Protein AF-A0A914S171-F1 (afdb_monomer_lite)

Structure (mmCIF, N/CA/C/O backbone):
data_AF-A0A914S171-F1
#
_entry.id   AF-A0A914S171-F1
#
loop_
_atom_site.group_PDB
_atom_site.id
_atom_site.type_symbol
_atom_site.label_atom_id
_atom_site.label_alt_id
_atom_site.label_comp_id
_atom_site.label_asym_id
_atom_site.label_entity_id
_atom_site.label_seq_id
_atom_site.pdbx_PDB_ins_code
_atom_site.Cartn_x
_atom_site.Cartn_y
_atom_site.Cartn_z
_atom_site.occupancy
_atom_site.B_iso_or_equiv
_atom_site.auth_seq_id
_atom_site.auth_comp_id
_atom_site.auth_asym_id
_atom_site.auth_atom_id
_atom_site.pdbx_PDB_model_num
ATOM 1 N N . MET A 1 1 ? 25.342 -2.230 -11.458 1.00 39.28 1 MET A N 1
ATOM 2 C CA . MET A 1 1 ? 24.201 -2.025 -12.375 1.00 39.28 1 MET A CA 1
ATOM 3 C C . MET A 1 1 ? 23.017 -2.812 -11.815 1.00 39.28 1 MET A C 1
ATOM 5 O O . MET A 1 1 ? 22.839 -3.967 -12.164 1.00 39.28 1 MET A O 1
ATOM 9 N N . ARG A 1 2 ? 22.298 -2.258 -10.825 1.00 46.03 2 ARG A N 1
ATOM 10 C CA . ARG A 1 2 ? 21.088 -2.887 -10.265 1.00 46.03 2 ARG A CA 1
ATOM 11 C C . ARG A 1 2 ? 19.935 -2.509 -11.195 1.00 46.03 2 ARG A C 1
ATOM 13 O O . ARG A 1 2 ? 19.650 -1.323 -11.334 1.00 46.03 2 ARG A O 1
ATOM 20 N N . SER A 1 3 ? 19.367 -3.489 -11.896 1.00 41.72 3 SER A N 1
ATOM 21 C CA . SER A 1 3 ? 18.228 -3.268 -12.790 1.00 41.72 3 SER A CA 1
ATOM 22 C C . SER A 1 3 ? 17.075 -2.630 -12.027 1.00 41.72 3 SER A C 1
ATOM 24 O O . SER A 1 3 ? 16.603 -3.155 -11.026 1.00 41.72 3 SER A O 1
ATOM 26 N N . ILE A 1 4 ? 16.614 -1.506 -12.557 1.00 50.12 4 ILE A N 1
ATOM 27 C CA . ILE A 1 4 ? 15.527 -0.649 -12.074 1.00 50.12 4 ILE A CA 1
ATOM 28 C C . ILE A 1 4 ? 14.141 -1.250 -12.371 1.00 50.12 4 ILE A C 1
ATOM 30 O O . ILE A 1 4 ? 13.164 -0.527 -12.526 1.00 50.12 4 ILE A O 1
ATOM 34 N N . ASN A 1 5 ? 14.025 -2.579 -12.428 1.00 49.31 5 ASN A N 1
ATOM 35 C CA . ASN A 1 5 ? 12.735 -3.262 -12.556 1.00 49.31 5 ASN A CA 1
ATOM 36 C C . ASN A 1 5 ? 12.108 -3.452 -11.170 1.00 49.31 5 ASN A C 1
ATOM 38 O O . ASN A 1 5 ? 11.698 -4.550 -10.808 1.00 49.31 5 ASN A O 1
ATOM 42 N N . ASN A 1 6 ? 12.102 -2.388 -10.365 1.00 61.22 6 ASN A N 1
ATOM 43 C CA . ASN A 1 6 ? 11.482 -2.398 -9.051 1.00 61.22 6 ASN A CA 1
ATOM 44 C C . ASN A 1 6 ? 9.987 -2.162 -9.267 1.00 61.22 6 ASN A C 1
ATOM 46 O O . ASN A 1 6 ? 9.527 -1.029 -9.422 1.00 61.22 6 ASN A O 1
ATOM 50 N N . VAL A 1 7 ? 9.260 -3.259 -9.436 1.00 63.19 7 VAL A N 1
ATOM 51 C CA . VAL A 1 7 ? 7.812 -3.254 -9.574 1.00 63.19 7 VAL A CA 1
ATOM 52 C C . VAL A 1 7 ? 7.213 -2.724 -8.261 1.00 63.19 7 VAL A C 1
ATOM 54 O O . VAL A 1 7 ? 7.466 -3.297 -7.205 1.00 63.19 7 VAL A O 1
ATOM 57 N N . PRO A 1 8 ? 6.461 -1.612 -8.276 1.00 84.94 8 PRO A N 1
ATOM 58 C CA . PRO A 1 8 ? 6.005 -0.999 -7.036 1.00 84.94 8 PRO A CA 1
ATOM 59 C C . PRO A 1 8 ? 4.866 -1.787 -6.398 1.00 84.94 8 PRO A C 1
ATOM 61 O O . PRO A 1 8 ? 3.868 -2.097 -7.051 1.00 8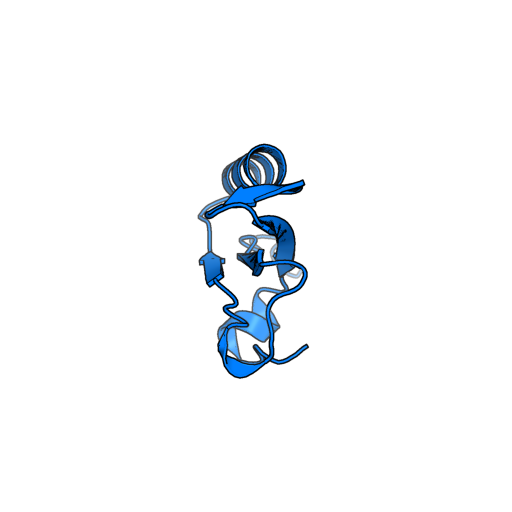4.94 8 PRO A O 1
ATOM 64 N N . VAL A 1 9 ? 4.997 -2.031 -5.096 1.00 87.38 9 VAL A N 1
ATOM 65 C CA . VAL A 1 9 ? 3.924 -2.525 -4.232 1.00 87.38 9 VAL A CA 1
ATOM 66 C C . VAL A 1 9 ? 3.215 -1.321 -3.616 1.00 87.38 9 VAL A C 1
ATOM 68 O O . VAL A 1 9 ? 3.866 -0.387 -3.147 1.00 87.38 9 VAL A O 1
ATOM 71 N N . VAL A 1 10 ? 1.883 -1.316 -3.600 1.00 92.69 10 VAL A N 1
ATOM 72 C CA . VAL A 1 10 ? 1.091 -0.331 -2.846 1.00 92.69 10 VAL A CA 1
ATOM 73 C C . VAL A 1 10 ? 0.466 -1.024 -1.644 1.00 92.69 10 VAL A C 1
ATOM 75 O O . VAL A 1 10 ? -0.229 -2.024 -1.794 1.00 92.69 10 VAL A O 1
ATOM 78 N N . CYS A 1 11 ? 0.705 -0.477 -0.457 1.00 94.06 11 CYS A N 1
ATOM 79 C CA . CYS A 1 11 ? 0.032 -0.857 0.777 1.00 94.06 11 CYS A CA 1
ATOM 80 C C . CYS A 1 11 ? -1.162 0.075 1.014 1.00 94.06 11 CYS A C 1
ATOM 82 O O . CYS A 1 11 ? -1.012 1.298 0.952 1.00 94.06 11 CYS A O 1
ATOM 84 N N . ILE A 1 12 ? -2.334 -0.501 1.275 1.00 93.94 12 ILE A N 1
ATOM 85 C CA . ILE A 1 12 ? -3.584 0.199 1.577 1.00 93.94 12 ILE A CA 1
ATOM 86 C C . ILE A 1 12 ? -3.993 -0.143 3.007 1.00 93.94 12 ILE A C 1
ATOM 88 O O . ILE A 1 12 ? -4.018 -1.314 3.387 1.00 93.94 12 ILE A O 1
ATOM 92 N N . GLN A 1 13 ? -4.322 0.882 3.789 1.00 93.69 13 GLN A N 1
ATOM 93 C CA . GLN A 1 13 ? -4.645 0.764 5.208 1.00 93.69 13 GLN A CA 1
ATOM 94 C C . GLN A 1 13 ? -5.864 1.622 5.551 1.00 93.69 13 GLN A C 1
ATOM 96 O O . GLN A 1 13 ? -6.010 2.733 5.034 1.00 93.69 13 GLN A O 1
ATOM 101 N N . LEU A 1 14 ? -6.720 1.135 6.450 1.00 92.19 14 LEU A N 1
ATOM 102 C CA . LEU A 1 14 ? -7.787 1.948 7.036 1.00 92.19 14 LEU A CA 1
ATOM 103 C C . LEU A 1 14 ? -7.204 2.857 8.117 1.00 92.19 14 LEU A C 1
ATOM 105 O O . LEU A 1 14 ? -6.485 2.404 9.005 1.00 92.19 14 LEU A O 1
ATOM 109 N N . LEU A 1 15 ? -7.534 4.143 8.057 1.00 88.75 15 LEU A N 1
ATOM 110 C CA . LEU A 1 15 ? -7.206 5.075 9.127 1.00 88.75 15 LEU A CA 1
ATOM 111 C C . LEU A 1 15 ? -8.189 4.901 10.287 1.00 88.75 15 LEU A C 1
ATOM 113 O O . LEU A 1 15 ? -9.373 4.633 10.077 1.00 88.75 15 LEU A O 1
ATOM 117 N N . HIS A 1 16 ? -7.688 5.101 11.507 1.00 87.62 16 HIS A N 1
ATOM 118 C CA . HIS A 1 16 ? -8.470 5.035 12.748 1.00 87.62 16 HIS A CA 1
ATOM 119 C C . HIS A 1 16 ? -9.133 3.671 13.024 1.00 87.62 16 HIS A C 1
ATOM 121 O O . HIS A 1 16 ? -10.103 3.609 13.776 1.00 87.62 16 HIS A O 1
ATOM 127 N N . ALA A 1 17 ? -8.637 2.588 12.419 1.00 85.31 17 ALA A N 1
ATOM 128 C CA . ALA A 1 17 ? -9.019 1.233 12.805 1.00 85.31 17 ALA A CA 1
ATOM 129 C C . ALA A 1 17 ? -8.363 0.860 14.147 1.00 85.31 17 ALA A C 1
ATOM 131 O O . ALA A 1 17 ? -7.237 1.291 14.405 1.00 85.31 17 ALA A O 1
ATOM 132 N N . SER A 1 18 ? -9.057 0.083 14.987 1.00 88.12 18 SER A N 1
ATOM 133 C CA . SER A 1 18 ? -8.407 -0.578 16.127 1.00 88.12 18 SER A CA 1
ATOM 134 C C . SER A 1 18 ? -7.458 -1.666 15.627 1.00 88.12 18 SER A C 1
ATOM 136 O O . SER A 1 18 ? -7.548 -2.069 14.467 1.00 88.12 18 SER A O 1
ATOM 138 N N . ASP A 1 19 ? -6.575 -2.167 16.487 1.00 84.38 19 ASP A N 1
ATOM 139 C CA . ASP A 1 19 ? -5.627 -3.222 16.116 1.00 84.38 19 ASP A CA 1
ATOM 140 C C . ASP A 1 19 ? -6.346 -4.491 15.623 1.00 84.38 19 ASP A C 1
ATOM 142 O O . ASP A 1 19 ? -5.896 -5.128 14.673 1.00 84.38 19 ASP A O 1
ATOM 146 N N . GLU A 1 20 ? -7.513 -4.817 16.189 1.00 84.88 20 GLU A N 1
ATOM 147 C CA . GLU A 1 20 ? -8.341 -5.953 15.762 1.00 84.88 20 GLU A CA 1
ATOM 148 C C . GLU A 1 20 ? -8.964 -5.756 14.371 1.00 84.88 20 GLU A C 1
ATOM 150 O O . GLU A 1 20 ? -9.272 -6.726 13.680 1.00 84.88 20 GLU A O 1
ATOM 155 N N . GLU A 1 21 ? -9.156 -4.506 13.952 1.00 81.06 21 GLU A N 1
ATOM 156 C CA . GLU A 1 21 ? -9.730 -4.135 12.656 1.00 81.06 21 GLU A CA 1
ATOM 157 C C . GLU A 1 21 ? -8.665 -3.654 11.652 1.00 81.06 21 GLU A C 1
ATOM 159 O O . GLU A 1 21 ? -8.987 -3.322 10.504 1.00 81.06 21 GLU A O 1
ATOM 164 N N . ALA A 1 22 ? -7.400 -3.570 12.071 1.00 85.50 22 ALA A N 1
ATOM 165 C CA . ALA A 1 22 ? -6.307 -3.022 11.285 1.00 85.50 22 ALA A CA 1
ATOM 166 C C . ALA A 1 22 ? -5.895 -4.003 10.182 1.00 85.50 22 ALA A C 1
ATOM 168 O O . ALA A 1 22 ? -5.106 -4.923 10.382 1.00 85.50 22 ALA A O 1
ATOM 169 N N . VAL A 1 23 ? -6.405 -3.774 8.971 1.00 90.00 23 VAL A N 1
ATOM 170 C CA . VAL A 1 23 ? -6.039 -4.550 7.781 1.00 90.00 23 VAL A CA 1
ATOM 171 C C . VAL A 1 23 ? -5.055 -3.766 6.917 1.00 90.00 23 VAL A C 1
ATOM 173 O O . VAL A 1 23 ? -5.258 -2.582 6.629 1.00 90.00 23 VAL A O 1
ATOM 176 N N . ARG A 1 24 ? -3.999 -4.451 6.467 1.00 91.50 24 ARG A N 1
ATOM 177 C CA . ARG A 1 24 ? -3.040 -3.961 5.471 1.00 91.50 24 ARG A CA 1
ATOM 178 C C . ARG A 1 24 ? -3.177 -4.80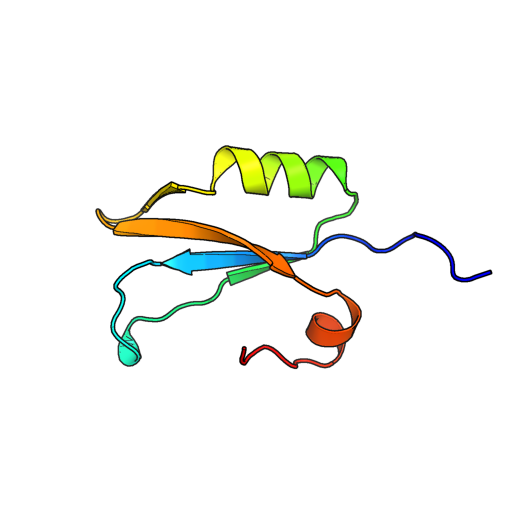4 4.209 1.00 91.50 24 ARG A C 1
ATOM 180 O O . ARG A 1 24 ? -2.962 -6.012 4.248 1.00 91.50 24 ARG A O 1
ATOM 187 N N . ILE A 1 25 ? -3.541 -4.174 3.097 1.00 94.50 25 ILE A N 1
ATOM 188 C CA . ILE A 1 25 ? -3.666 -4.843 1.798 1.00 94.50 25 ILE A CA 1
ATOM 189 C C . ILE A 1 25 ? -2.473 -4.433 0.947 1.00 94.50 25 ILE A C 1
ATOM 191 O O . ILE A 1 25 ? -2.296 -3.249 0.668 1.00 94.50 25 ILE A O 1
ATOM 195 N N . PHE A 1 26 ? -1.674 -5.406 0.523 1.00 95.19 26 PHE A N 1
ATOM 196 C CA . PHE A 1 26 ? -0.535 -5.189 -0.361 1.00 95.19 26 PHE A CA 1
ATOM 197 C C . PHE A 1 26 ? -0.901 -5.615 -1.777 1.00 95.19 26 PHE A C 1
ATOM 199 O O . PHE A 1 26 ? -1.402 -6.719 -1.986 1.00 95.19 26 PHE A O 1
ATOM 206 N N . VAL A 1 27 ? -0.652 -4.734 -2.741 1.00 95.00 27 VAL A N 1
ATOM 207 C CA . VAL A 1 27 ? -0.897 -4.993 -4.160 1.00 95.00 27 VAL A CA 1
ATOM 208 C C . VAL A 1 27 ? 0.400 -4.766 -4.918 1.00 95.00 27 VAL A C 1
ATOM 210 O O . VAL A 1 27 ? 0.870 -3.632 -5.020 1.00 95.00 27 VAL A O 1
ATOM 213 N N . GLU A 1 28 ? 0.982 -5.844 -5.433 1.00 94.00 28 GLU A N 1
ATOM 214 C CA . GLU A 1 28 ? 2.097 -5.788 -6.374 1.00 94.00 28 GLU A CA 1
ATOM 215 C C . GLU A 1 28 ? 1.555 -5.523 -7.784 1.00 94.00 28 GLU A C 1
ATOM 217 O O . GLU A 1 28 ? 0.620 -6.183 -8.243 1.00 94.00 28 GLU A O 1
ATOM 222 N N . PHE A 1 29 ? 2.104 -4.516 -8.462 1.00 93.00 29 PHE A N 1
ATOM 223 C CA . PHE A 1 29 ? 1.695 -4.171 -9.826 1.00 93.00 29 PHE A CA 1
ATOM 224 C C . PHE A 1 29 ? 2.573 -4.870 -10.864 1.00 93.00 29 PHE A C 1
ATOM 226 O O . PHE A 1 29 ? 3.351 -5.739 -10.531 1.00 93.00 29 PHE A O 1
ATOM 233 N N . THR A 1 30 ? 2.448 -4.545 -12.149 1.00 89.44 30 THR A N 1
ATOM 234 C CA . THR A 1 30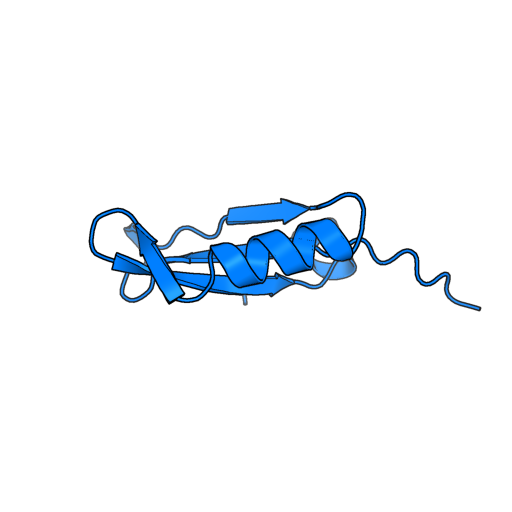 ? 3.415 -5.023 -13.169 1.00 89.44 30 THR A CA 1
ATOM 235 C C . THR A 1 30 ? 4.334 -3.913 -13.655 1.00 89.44 30 THR A C 1
ATOM 237 O O . THR A 1 30 ? 5.365 -4.159 -14.273 1.00 89.44 30 THR A O 1
ATOM 240 N N . ASN A 1 31 ? 3.950 -2.663 -13.397 1.00 88.06 31 ASN A N 1
ATOM 241 C CA . ASN A 1 31 ? 4.686 -1.480 -13.796 1.00 88.06 31 ASN A CA 1
ATOM 242 C C . ASN A 1 31 ? 4.344 -0.295 -12.889 1.00 88.06 31 ASN A C 1
ATOM 244 O O . ASN A 1 31 ? 3.321 -0.270 -12.199 1.00 88.06 31 ASN A O 1
ATOM 248 N N . VAL A 1 32 ? 5.205 0.718 -12.941 1.00 89.31 32 VAL A N 1
ATOM 249 C CA . VAL A 1 32 ? 5.115 1.902 -12.084 1.00 89.31 32 VAL A CA 1
ATOM 250 C C . VAL A 1 32 ? 3.862 2.735 -12.343 1.00 89.31 32 VAL A C 1
ATOM 252 O O . VAL A 1 32 ? 3.250 3.230 -11.399 1.00 89.31 32 VAL A O 1
ATOM 255 N N . ALA A 1 33 ? 3.432 2.855 -13.600 1.00 92.56 33 ALA A N 1
ATOM 256 C CA . ALA A 1 33 ? 2.273 3.669 -13.954 1.00 92.56 33 ALA A CA 1
ATOM 257 C C . ALA A 1 33 ? 0.974 3.143 -13.316 1.00 92.56 33 ALA A C 1
ATOM 259 O O . ALA A 1 33 ? 0.166 3.934 -12.829 1.00 92.56 33 ALA A O 1
ATOM 260 N N . GLN A 1 34 ? 0.793 1.818 -13.262 1.00 94.69 34 GLN A N 1
ATOM 261 C CA . GLN A 1 34 ? -0.363 1.205 -12.602 1.00 94.69 34 GLN A CA 1
ATOM 262 C C . GLN A 1 34 ? -0.386 1.486 -11.095 1.00 94.69 34 GLN A C 1
ATOM 264 O O . GLN A 1 34 ? -1.431 1.870 -10.570 1.00 94.69 34 GLN A O 1
ATOM 269 N N . ALA A 1 35 ? 0.756 1.363 -10.413 1.00 93.56 35 ALA A N 1
ATOM 270 C CA . ALA A 1 35 ? 0.831 1.641 -8.980 1.00 93.56 35 ALA A CA 1
ATOM 271 C C . ALA A 1 35 ? 0.603 3.120 -8.658 1.00 93.56 35 ALA A C 1
ATOM 273 O O . ALA A 1 35 ? -0.098 3.433 -7.700 1.00 93.56 35 ALA A O 1
ATOM 274 N N . ILE A 1 36 ? 1.144 4.038 -9.472 1.00 94.25 36 ILE A N 1
ATOM 275 C CA . ILE A 1 36 ? 0.876 5.476 -9.327 1.00 94.25 36 ILE A CA 1
ATOM 276 C C . ILE A 1 36 ? -0.619 5.745 -9.477 1.00 94.25 36 ILE A C 1
ATOM 278 O O . ILE A 1 36 ? -1.194 6.441 -8.642 1.00 94.25 36 ILE A O 1
ATOM 282 N N . LYS A 1 37 ? -1.262 5.175 -10.504 1.00 95.75 37 LYS A N 1
ATOM 283 C CA . LYS A 1 37 ? -2.704 5.340 -10.709 1.00 95.75 37 LYS A CA 1
ATOM 284 C C . LYS A 1 37 ? -3.494 4.837 -9.499 1.00 95.75 37 LYS A C 1
ATOM 286 O O . LYS A 1 37 ? -4.344 5.561 -8.997 1.00 95.75 37 LYS A O 1
ATOM 291 N N . ALA A 1 38 ? -3.180 3.644 -8.997 1.00 95.38 38 ALA A N 1
ATOM 292 C CA . ALA A 1 38 ? -3.832 3.094 -7.812 1.00 95.38 38 ALA A CA 1
ATOM 293 C C . ALA A 1 38 ? -3.612 3.969 -6.569 1.00 95.38 38 ALA A C 1
ATOM 295 O O . ALA A 1 38 ? -4.559 4.245 -5.839 1.00 95.38 38 ALA A O 1
ATOM 296 N N . PHE A 1 39 ? -2.390 4.458 -6.345 1.00 95.56 39 PHE A N 1
ATOM 297 C CA . PHE A 1 39 ? -2.091 5.371 -5.245 1.00 95.56 39 PHE A CA 1
ATOM 298 C C . PHE A 1 39 ? -2.922 6.657 -5.335 1.00 95.56 39 PHE A C 1
ATOM 300 O O . PHE A 1 39 ? -3.545 7.039 -4.350 1.00 95.56 39 PHE A O 1
ATOM 307 N N . VAL A 1 40 ? -2.966 7.306 -6.504 1.00 96.19 40 VAL A N 1
ATOM 308 C CA . VAL A 1 40 ? -3.734 8.547 -6.714 1.00 96.19 40 VAL A CA 1
ATOM 309 C C . VAL A 1 40 ? -5.234 8.310 -6.545 1.00 96.19 40 VAL A C 1
ATOM 311 O O . VAL A 1 40 ? -5.918 9.126 -5.930 1.00 96.19 40 VAL A O 1
ATOM 314 N N . ASP A 1 41 ? -5.746 7.195 -7.065 1.00 95.81 41 ASP A N 1
ATOM 315 C CA . ASP A 1 41 ? -7.172 6.883 -7.006 1.00 95.81 41 ASP A CA 1
ATOM 316 C C . ASP A 1 41 ? -7.629 6.563 -5.578 1.00 95.81 41 ASP A C 1
ATOM 318 O O . ASP A 1 41 ? -8.760 6.902 -5.230 1.00 95.81 41 ASP A O 1
ATOM 322 N N . LEU A 1 42 ? -6.771 5.937 -4.761 1.00 95.62 42 LEU A N 1
ATOM 323 C CA . LEU A 1 42 ? -7.128 5.401 -3.446 1.00 95.62 42 LEU A CA 1
ATOM 324 C C . LEU A 1 42 ? -6.702 6.288 -2.276 1.00 95.62 42 LEU A C 1
ATOM 326 O O . LEU A 1 42 ? -7.449 6.402 -1.309 1.00 95.62 42 LEU A O 1
ATOM 330 N N . ASN A 1 43 ? -5.523 6.909 -2.313 1.00 95.19 43 ASN A N 1
ATOM 331 C CA . ASN A 1 43 ? -5.005 7.628 -1.152 1.00 95.19 43 ASN A CA 1
ATOM 332 C C . ASN A 1 43 ? -5.949 8.768 -0.731 1.00 95.19 43 ASN A C 1
ATOM 334 O O . ASN A 1 43 ? -6.260 9.655 -1.524 1.00 95.19 43 ASN A O 1
ATOM 338 N N . GLY A 1 44 ? -6.397 8.758 0.526 1.00 93.69 44 GLY A N 1
ATOM 339 C CA . GLY A 1 44 ? -7.321 9.761 1.058 1.00 93.69 44 GLY A CA 1
ATOM 340 C C . GLY A 1 44 ? -8.785 9.582 0.637 1.00 93.69 44 GLY A C 1
ATOM 341 O O . GLY A 1 44 ? -9.606 10.448 0.937 1.00 93.69 44 GLY A O 1
ATOM 342 N N . ARG A 1 45 ? -9.145 8.485 -0.047 1.00 95.44 45 ARG A N 1
ATOM 343 C CA . ARG A 1 45 ? -10.552 8.115 -0.288 1.00 95.44 45 ARG A CA 1
ATOM 344 C C . ARG A 1 45 ? -11.193 7.498 0.952 1.00 95.44 45 ARG A C 1
ATOM 346 O O . ARG A 1 45 ? -10.540 7.308 1.972 1.00 95.44 45 ARG A O 1
ATOM 353 N N . TYR A 1 46 ? -12.479 7.174 0.843 1.00 93.06 46 TYR A N 1
ATOM 354 C CA . TYR A 1 46 ? -13.258 6.546 1.904 1.00 93.06 46 TYR A CA 1
ATOM 355 C C . TYR A 1 46 ? -13.653 5.115 1.536 1.00 93.06 46 TYR A C 1
ATOM 357 O O . TYR A 1 46 ? -14.056 4.849 0.404 1.00 93.06 46 TYR A O 1
ATOM 365 N N . PHE A 1 47 ? -13.599 4.217 2.515 1.00 89.00 47 PHE A N 1
ATOM 366 C CA . PHE A 1 47 ? -14.103 2.851 2.444 1.00 89.00 47 PHE A CA 1
ATOM 367 C C . PHE A 1 47 ? -14.841 2.528 3.749 1.00 89.00 47 PHE A C 1
ATOM 369 O O . PHE A 1 47 ? -14.287 2.691 4.834 1.00 89.00 47 PHE A O 1
ATOM 376 N N . GLY A 1 48 ? -16.118 2.139 3.663 1.00 87.69 48 GLY A N 1
ATOM 377 C CA . GLY A 1 48 ? -16.926 1.824 4.852 1.00 87.69 48 GLY A CA 1
ATOM 378 C C . GLY A 1 48 ? -17.057 2.981 5.854 1.00 87.69 48 GLY A C 1
ATOM 379 O O . GLY A 1 48 ? -17.100 2.749 7.056 1.00 87.69 48 GLY A O 1
ATOM 380 N N . GLY A 1 49 ? -17.056 4.233 5.377 1.00 90.50 49 GLY A N 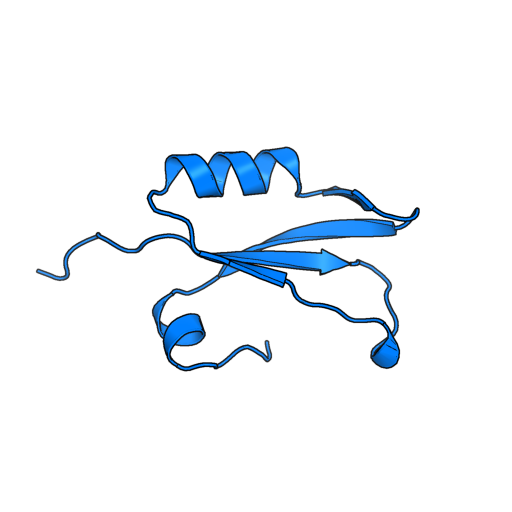1
ATOM 381 C CA . GLY A 1 49 ? -17.114 5.431 6.228 1.00 90.50 49 GLY A CA 1
ATOM 382 C C . GLY A 1 49 ? -15.782 5.841 6.868 1.00 90.50 49 GLY A C 1
ATOM 383 O O . GLY A 1 49 ? -15.734 6.859 7.552 1.00 90.50 49 GLY A O 1
ATOM 384 N N . ARG A 1 50 ? -14.694 5.103 6.626 1.00 90.25 50 ARG A N 1
ATOM 385 C CA . ARG A 1 50 ? -13.345 5.431 7.107 1.00 90.25 50 ARG A CA 1
ATOM 386 C C . ARG A 1 50 ? -12.473 5.912 5.963 1.00 90.25 50 ARG A C 1
ATOM 388 O O . ARG A 1 50 ? -12.606 5.430 4.841 1.00 90.25 50 ARG A O 1
ATOM 395 N N . SER A 1 51 ? -11.561 6.829 6.246 1.00 92.69 51 SER A N 1
ATOM 396 C CA . SER A 1 51 ? -10.546 7.226 5.274 1.00 92.69 51 SER A CA 1
ATOM 397 C C . SER A 1 51 ? -9.519 6.108 5.094 1.00 92.69 51 SER A C 1
ATOM 399 O O . SER A 1 51 ? -9.135 5.452 6.063 1.00 92.69 51 SER A O 1
ATOM 401 N N . ILE A 1 52 ? -9.041 5.911 3.871 1.00 94.25 52 ILE A N 1
ATOM 402 C CA . ILE A 1 52 ? -7.939 4.999 3.570 1.00 94.25 52 ILE A CA 1
ATOM 403 C C . ILE A 1 52 ? -6.655 5.780 3.312 1.00 94.25 52 ILE A C 1
ATOM 405 O O . ILE A 1 52 ? -6.658 6.876 2.745 1.00 94.25 52 ILE A O 1
ATOM 409 N N . ARG A 1 53 ? -5.535 5.179 3.699 1.00 94.94 53 ARG A N 1
ATOM 410 C CA . ARG A 1 53 ? -4.192 5.609 3.332 1.00 94.94 53 ARG A CA 1
ATOM 411 C C . ARG A 1 53 ? -3.623 4.600 2.353 1.00 94.94 53 ARG A C 1
ATOM 413 O O . ARG A 1 53 ? -3.597 3.411 2.654 1.00 94.94 53 ARG A O 1
ATOM 420 N N . ALA A 1 54 ? -3.146 5.082 1.212 1.00 95.94 54 ALA A N 1
ATOM 421 C CA . ALA A 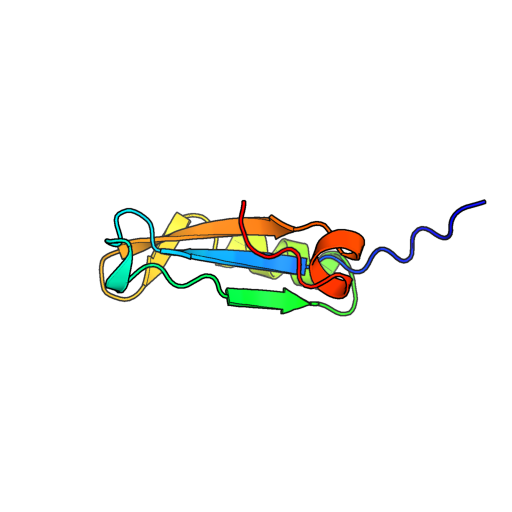1 54 ? -2.306 4.288 0.330 1.00 95.94 54 ALA A CA 1
ATOM 422 C C . ALA A 1 54 ? -0.859 4.778 0.451 1.00 95.94 54 ALA A C 1
ATOM 424 O O . ALA A 1 54 ? -0.609 5.960 0.683 1.00 95.94 54 ALA A O 1
ATOM 425 N N . SER A 1 55 ? 0.106 3.879 0.310 1.00 93.94 55 SER A N 1
ATOM 426 C CA . SER A 1 55 ? 1.532 4.214 0.312 1.00 93.94 55 SER A CA 1
ATOM 427 C C . SER A 1 55 ? 2.323 3.203 -0.499 1.00 93.94 55 SER A C 1
ATOM 429 O O . SER A 1 55 ? 1.996 2.019 -0.484 1.00 93.94 55 SER A O 1
ATOM 431 N N . PHE A 1 56 ? 3.381 3.655 -1.170 1.00 93.25 56 PHE A N 1
ATOM 432 C CA . PHE A 1 56 ? 4.337 2.738 -1.782 1.00 93.25 56 PHE A CA 1
ATOM 433 C C . PHE A 1 56 ? 5.062 1.930 -0.708 1.00 93.25 56 PHE A C 1
ATOM 435 O O . PHE A 1 56 ? 5.374 2.444 0.368 1.00 93.25 56 PHE A O 1
ATOM 442 N N . TYR A 1 57 ? 5.317 0.669 -1.021 1.00 92.75 57 TYR A N 1
ATOM 443 C CA . TYR A 1 57 ? 5.955 -0.291 -0.146 1.00 92.75 57 TYR A CA 1
ATOM 444 C C . TYR A 1 57 ? 7.168 -0.908 -0.846 1.00 92.75 57 TYR A C 1
ATOM 446 O O . TYR A 1 57 ? 7.183 -1.065 -2.068 1.00 92.75 57 TYR A O 1
ATOM 454 N N . ASP A 1 58 ? 8.204 -1.206 -0.066 1.00 90.00 58 ASP A N 1
ATOM 455 C CA . ASP A 1 58 ? 9.459 -1.737 -0.587 1.00 90.00 58 ASP A CA 1
ATOM 456 C C . ASP A 1 58 ? 9.291 -3.192 -1.051 1.00 90.00 58 ASP A C 1
ATOM 458 O O . ASP A 1 58 ? 8.827 -4.045 -0.293 1.00 90.00 58 ASP A O 1
ATOM 462 N N . LEU A 1 59 ? 9.659 -3.466 -2.305 1.00 88.31 59 LEU A N 1
ATOM 463 C CA . LEU A 1 59 ? 9.476 -4.780 -2.922 1.00 88.31 59 LEU A CA 1
ATOM 464 C C . LEU A 1 59 ? 10.356 -5.854 -2.273 1.00 88.31 59 LEU A C 1
ATOM 466 O O . LEU A 1 59 ? 9.905 -6.985 -2.112 1.00 88.31 59 LEU A O 1
ATOM 470 N N . GLU A 1 60 ? 11.595 -5.527 -1.887 1.00 89.44 60 GLU A N 1
ATOM 471 C CA . GLU A 1 60 ? 12.490 -6.499 -1.245 1.00 89.44 60 GLU A CA 1
ATOM 472 C C . GLU A 1 60 ? 11.915 -6.918 0.114 1.00 89.44 60 GLU A C 1
ATOM 474 O O . GLU A 1 60 ? 11.838 -8.110 0.409 1.00 89.44 60 GLU A O 1
ATOM 479 N N . ARG A 1 61 ? 11.403 -5.960 0.894 1.00 90.38 61 ARG A N 1
ATOM 480 C CA . ARG A 1 61 ? 10.720 -6.231 2.169 1.00 90.38 61 ARG A CA 1
ATOM 481 C C . ARG A 1 61 ? 9.420 -7.009 1.995 1.00 90.38 61 ARG A C 1
ATOM 483 O O . ARG A 1 61 ? 9.135 -7.894 2.797 1.00 90.38 61 ARG A O 1
ATOM 490 N N . TYR A 1 62 ? 8.641 -6.705 0.956 1.00 91.38 62 TYR A N 1
ATOM 491 C CA . TYR A 1 62 ? 7.420 -7.451 0.641 1.00 91.38 62 TYR A CA 1
ATOM 492 C C . TYR A 1 62 ? 7.739 -8.914 0.317 1.00 91.38 62 TYR A C 1
ATOM 494 O O . TYR A 1 62 ? 7.159 -9.818 0.915 1.00 91.38 62 TYR A O 1
ATOM 502 N N . ASN A 1 63 ? 8.736 -9.145 -0.540 1.00 91.00 63 ASN A N 1
ATOM 503 C CA . ASN A 1 63 ? 9.202 -10.483 -0.909 1.00 91.00 63 ASN A CA 1
ATOM 504 C C . ASN A 1 63 ? 9.819 -11.248 0.271 1.00 91.00 63 ASN A C 1
ATOM 506 O O . ASN A 1 63 ? 9.737 -12.473 0.321 1.00 91.00 63 ASN A O 1
ATOM 510 N N . ALA A 1 64 ? 10.414 -10.536 1.231 1.00 93.19 64 ALA A N 1
ATOM 511 C CA . ALA A 1 64 ? 10.912 -11.095 2.485 1.00 93.19 64 ALA A CA 1
ATOM 512 C C . ALA A 1 64 ? 9.813 -11.301 3.551 1.00 93.19 64 ALA A C 1
ATOM 514 O O . ALA A 1 64 ? 10.117 -11.733 4.662 1.00 93.19 64 ALA A O 1
ATOM 515 N N . ASN A 1 65 ? 8.545 -11.019 3.226 1.00 91.06 65 ASN A N 1
ATOM 516 C CA . ASN A 1 65 ? 7.398 -11.109 4.131 1.00 91.06 65 ASN A CA 1
ATOM 517 C C . ASN A 1 65 ? 7.522 -10.217 5.391 1.00 91.06 65 ASN A C 1
ATOM 519 O O . ASN A 1 65 ? 6.990 -10.535 6.452 1.00 91.06 65 ASN A O 1
ATOM 523 N N . GLU A 1 66 ? 8.209 -9.075 5.290 1.00 93.19 66 GLU A N 1
ATOM 524 C CA . GLU A 1 66 ? 8.449 -8.139 6.400 1.00 93.19 66 GLU A CA 1
ATOM 525 C C . GLU A 1 66 ? 7.325 -7.096 6.577 1.00 93.19 66 GLU A C 1
ATOM 527 O O . GLU A 1 66 ? 7.578 -5.889 6.603 1.00 93.19 66 GLU A O 1
ATOM 532 N N . LEU A 1 67 ? 6.071 -7.528 6.707 1.00 87.88 67 LEU A N 1
ATOM 533 C CA . LEU A 1 67 ? 4.878 -6.672 6.549 1.00 87.88 67 LEU A CA 1
ATOM 534 C C . LEU A 1 67 ? 4.582 -5.705 7.724 1.00 87.88 67 LEU A C 1
ATOM 536 O O . LEU A 1 67 ? 3.750 -4.796 7.593 1.00 87.88 67 LEU A O 1
ATOM 540 N N . ASP A 1 68 ? 5.312 -5.834 8.831 1.00 73.94 68 ASP A N 1
ATOM 541 C CA . ASP A 1 68 ? 5.078 -5.131 10.098 1.00 73.94 68 ASP A CA 1
ATOM 542 C C . ASP A 1 68 ? 5.975 -3.889 10.256 1.00 73.94 68 ASP A 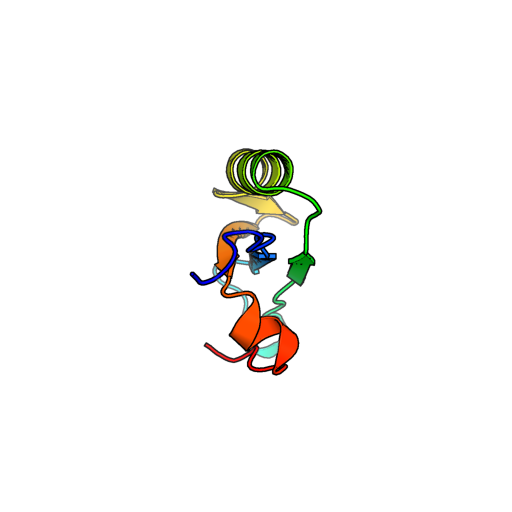C 1
ATOM 544 O O . ASP A 1 68 ? 6.973 -3.894 10.975 1.00 73.94 68 ASP A O 1
ATOM 548 N N . LYS A 1 69 ? 5.644 -2.798 9.556 1.00 55.53 69 LYS A N 1
ATOM 549 C CA . LYS A 1 69 ? 6.008 -1.419 9.955 1.00 55.53 69 LYS A CA 1
ATOM 550 C C . LYS A 1 69 ? 4.841 -0.488 9.693 1.00 55.53 69 LYS A C 1
ATOM 552 O O . LYS A 1 69 ? 4.419 -0.432 8.520 1.00 55.53 69 LYS A O 1
#

Radius of gyration: 13.06 Å; chains: 1; bounding box: 41×21×30 Å

Sequence (69 aa):
MRSINNVPVVCIQLLHASDEEAVRIFVEFTNVAQAIKAFVDLNGRYFGGRSIRASFYDLERYNANELDK

Foldseek 3Di:
DPDPQFQWKKWKWWPPDDPVRTDIDIDGDRDDVVLVVVQVVQAQDDDPNTGMHIDIDGPVCVVVVVPDD

pLDDT: mean 86.56, std 13.8, range [39.28, 96.19]

Organism: Parascaris equorum (NCBI:txid6256)

Secondary structure (DSSP, 8-state):
------PPEEEEEETT--GGG--EEEEE-SSHHHHHHHHHHHTT-EETTEEEEEEEE-HHHHHTT----

InterPro domains:
  IPR000504 RNA recognition motif domain [PF00076] (25-53)
  IPR012677 Nucleotide-binding alpha-beta plait domain superfamily [G3DSA:3.30.70.330] (3-67)
  IPR035979 RNA-binding domain superfamily [SSF54928] (20-61)
  IPR040052 Splicing factor 45 [PTHR13288] (6-68)